Protein AF-A0A926ALF5-F1 (afdb_monomer)

Mean predicted aligned error: 5.13 Å

Structure (mmCIF, N/CA/C/O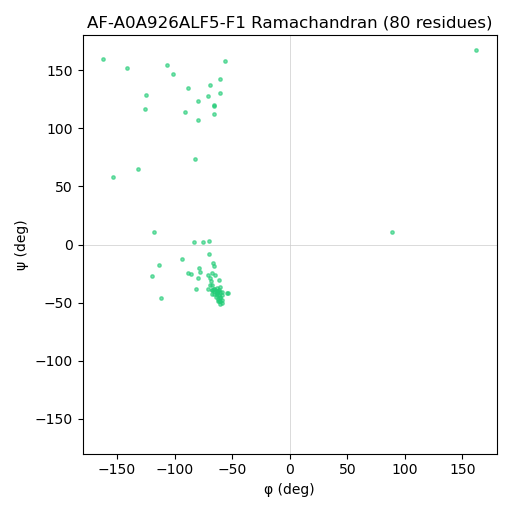 backbone):
data_AF-A0A926ALF5-F1
#
_entry.id   AF-A0A926ALF5-F1
#
loop_
_atom_site.group_PDB
_atom_site.id
_atom_site.type_symbol
_atom_site.label_atom_id
_atom_site.label_alt_id
_atom_site.label_comp_id
_atom_site.label_asym_id
_atom_site.label_entity_id
_atom_site.label_seq_id
_atom_site.pdbx_PDB_ins_code
_atom_site.Cartn_x
_atom_site.Cartn_y
_atom_site.Cartn_z
_atom_site.occupancy
_atom_site.B_iso_or_equiv
_atom_site.auth_seq_id
_atom_site.auth_comp_id
_atom_site.auth_asym_id
_atom_site.auth_atom_id
_atom_site.pdbx_PDB_model_num
ATOM 1 N N . MET A 1 1 ? -17.750 12.735 6.892 1.00 52.75 1 MET A N 1
ATOM 2 C CA . MET A 1 1 ? -16.313 13.010 7.118 1.00 52.75 1 MET A CA 1
ATOM 3 C C . MET A 1 1 ? -15.542 12.404 5.957 1.00 52.75 1 MET A C 1
ATOM 5 O O . MET A 1 1 ? -15.757 11.235 5.682 1.00 52.75 1 MET A O 1
ATOM 9 N N . LEU A 1 2 ? -14.733 13.189 5.238 1.00 71.62 2 LEU A N 1
ATOM 10 C CA . LEU A 1 2 ? -13.972 12.715 4.065 1.00 71.62 2 LEU A CA 1
ATOM 11 C C . LEU A 1 2 ? -12.707 11.924 4.453 1.00 71.62 2 LEU A C 1
ATOM 13 O O . LEU A 1 2 ? -12.225 11.129 3.657 1.00 71.62 2 LEU A O 1
ATOM 17 N N . PHE A 1 3 ? -12.212 12.100 5.686 1.00 73.50 3 PHE A N 1
ATOM 18 C CA . PHE A 1 3 ? -11.040 11.404 6.215 1.00 73.50 3 PHE A CA 1
ATOM 19 C C . PHE A 1 3 ? -11.386 10.701 7.534 1.00 73.50 3 PHE A C 1
ATOM 21 O O . PHE A 1 3 ? -11.754 11.383 8.496 1.00 73.50 3 PHE A O 1
ATOM 28 N N . PRO A 1 4 ? -11.308 9.360 7.602 1.00 74.69 4 PRO A N 1
ATOM 29 C CA . PRO A 1 4 ? -11.399 8.643 8.865 1.00 74.69 4 PRO A CA 1
ATOM 30 C C . PRO A 1 4 ? -10.136 8.924 9.690 1.00 74.69 4 PRO A C 1
ATOM 32 O O . PRO A 1 4 ? -9.035 8.942 9.147 1.00 74.69 4 PRO A O 1
ATOM 35 N N . ILE A 1 5 ? -10.297 9.163 10.994 1.00 78.50 5 ILE A N 1
ATOM 36 C CA . ILE A 1 5 ? -9.181 9.448 11.922 1.00 78.50 5 ILE A CA 1
ATOM 37 C C . ILE A 1 5 ? -9.115 8.397 13.043 1.00 78.50 5 ILE A C 1
ATOM 39 O O . ILE A 1 5 ? -8.043 8.135 13.585 1.00 78.50 5 ILE A O 1
ATOM 43 N N . ARG A 1 6 ? -10.249 7.773 13.394 1.00 78.69 6 ARG A N 1
ATOM 44 C CA . ARG A 1 6 ? -10.358 6.772 14.464 1.00 78.69 6 ARG A CA 1
ATOM 45 C C . ARG A 1 6 ? -11.647 5.944 14.329 1.00 78.69 6 ARG A C 1
ATOM 47 O O . ARG A 1 6 ? -12.592 6.406 13.692 1.00 78.69 6 ARG A O 1
ATOM 54 N N . THR A 1 7 ? -11.679 4.760 14.944 1.00 82.38 7 THR A N 1
ATOM 55 C CA . THR A 1 7 ? -12.876 3.926 15.163 1.00 82.38 7 THR A CA 1
ATOM 56 C C . THR A 1 7 ? -13.330 3.947 16.630 1.00 82.38 7 THR A C 1
ATOM 58 O O . THR A 1 7 ? -12.523 4.141 17.542 1.00 82.38 7 THR A O 1
ATOM 61 N N . ASP A 1 8 ? -14.620 3.692 16.863 1.00 83.06 8 ASP A N 1
ATOM 62 C CA . ASP A 1 8 ? -15.210 3.574 18.211 1.00 83.06 8 ASP A CA 1
ATOM 63 C C . ASP A 1 8 ? -15.022 2.174 18.834 1.00 83.06 8 ASP A C 1
ATOM 65 O O . ASP A 1 8 ? -15.490 1.898 19.939 1.00 83.06 8 ASP A O 1
ATOM 69 N N . VAL A 1 9 ? -14.326 1.273 18.134 1.00 78.25 9 VAL A N 1
ATOM 70 C CA . VAL A 1 9 ? -14.049 -0.090 18.599 1.00 78.25 9 VAL A CA 1
ATOM 71 C C . VAL A 1 9 ? -12.873 -0.060 19.586 1.00 78.25 9 VAL A C 1
ATOM 73 O O . VAL A 1 9 ? -11.789 0.419 19.241 1.00 78.25 9 VAL A O 1
ATOM 76 N N . PRO A 1 10 ? -13.037 -0.561 20.826 1.00 74.81 10 PRO A N 1
ATOM 77 C CA . PRO A 1 10 ? -11.940 -0.611 21.781 1.00 74.81 10 PRO A CA 1
ATOM 78 C C . PRO A 1 10 ? -10.913 -1.675 21.375 1.00 74.81 10 PRO A C 1
ATOM 80 O O . PRO A 1 10 ? -11.239 -2.850 21.204 1.00 74.81 10 PRO A O 1
ATOM 83 N N . LEU A 1 11 ? -9.646 -1.269 21.300 1.00 75.62 11 LEU A N 1
ATOM 84 C CA . LEU A 1 11 ? -8.502 -2.159 21.113 1.00 75.62 11 LEU A CA 1
ATOM 85 C C . LEU A 1 11 ? -8.335 -3.076 22.333 1.00 75.62 11 LEU A C 1
ATOM 87 O O . LEU A 1 11 ? -7.988 -2.614 23.419 1.00 75.62 11 LEU A O 1
ATOM 91 N N . ARG A 1 12 ?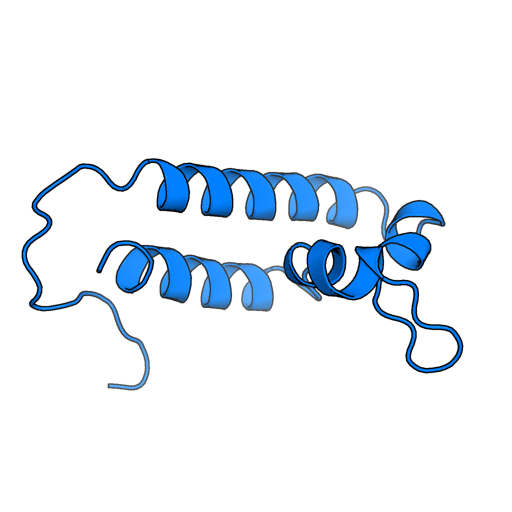 -8.573 -4.380 22.154 1.00 78.75 12 ARG A N 1
ATOM 92 C CA . ARG A 1 12 ? -8.406 -5.394 23.218 1.00 78.75 12 ARG A CA 1
ATOM 93 C C . ARG A 1 12 ? -6.991 -5.967 23.296 1.00 78.75 12 ARG A C 1
ATOM 95 O O . ARG A 1 12 ? -6.591 -6.451 24.348 1.00 78.75 12 ARG A O 1
ATOM 102 N N . ILE A 1 13 ? -6.250 -5.917 22.191 1.00 81.69 13 ILE A N 1
ATOM 103 C CA . ILE A 1 13 ? -4.881 -6.422 22.054 1.00 81.69 13 ILE A CA 1
ATOM 104 C C . ILE A 1 13 ? -4.063 -5.470 21.184 1.00 81.69 13 ILE A C 1
ATOM 106 O O . ILE A 1 13 ? -4.603 -4.797 20.306 1.00 81.69 13 ILE A O 1
ATOM 110 N N . THR A 1 14 ? -2.751 -5.419 21.407 1.00 83.50 14 THR A N 1
ATOM 111 C CA . THR A 1 14 ? -1.835 -4.706 20.510 1.00 83.50 14 THR A CA 1
ATOM 112 C C . THR A 1 14 ? -1.809 -5.408 19.145 1.00 83.50 14 THR A C 1
ATOM 114 O O . THR A 1 14 ? -1.443 -6.586 19.084 1.00 83.50 14 THR A O 1
ATOM 117 N N . PRO A 1 15 ? -2.169 -4.732 18.039 1.00 90.12 15 PRO A N 1
ATOM 118 C CA . PRO A 1 15 ? -2.342 -5.371 16.738 1.00 90.12 15 PRO A CA 1
ATOM 119 C C . PRO A 1 15 ? -0.991 -5.540 16.028 1.00 90.12 15 PRO A C 1
ATOM 121 O O . PRO A 1 15 ? -0.673 -4.821 15.083 1.00 90.12 15 PRO A O 1
ATOM 124 N N . TRP A 1 16 ? -0.163 -6.479 16.491 1.00 91.69 16 TRP A N 1
ATOM 125 C CA . TRP A 1 16 ? 1.199 -6.693 15.979 1.00 91.69 16 TRP A CA 1
ATOM 126 C C . TRP A 1 16 ? 1.262 -6.888 14.462 1.00 91.69 16 TRP A C 1
ATOM 128 O O . TRP A 1 16 ? 2.124 -6.308 13.807 1.00 91.69 16 TRP A O 1
ATOM 138 N N . MET A 1 17 ? 0.320 -7.648 13.895 1.00 91.88 17 MET A N 1
ATOM 139 C CA . MET A 1 17 ? 0.251 -7.874 12.449 1.00 91.88 17 MET A CA 1
ATOM 140 C C . MET A 1 17 ? -0.002 -6.572 11.683 1.00 91.88 17 MET A C 1
ATOM 142 O O . MET A 1 17 ? 0.596 -6.352 10.636 1.00 91.88 17 MET A O 1
ATOM 146 N N . ASN A 1 18 ? -0.831 -5.679 12.230 1.00 93.81 18 ASN A N 1
ATOM 147 C CA . ASN A 1 18 ? -1.123 -4.392 11.610 1.00 93.81 18 ASN A CA 1
ATOM 148 C C . ASN A 1 18 ? 0.146 -3.540 11.497 1.00 93.81 18 ASN A C 1
ATOM 150 O O . ASN A 1 18 ? 0.489 -3.052 10.424 1.00 93.81 18 ASN A O 1
ATOM 154 N N . TRP A 1 19 ? 0.900 -3.441 12.593 1.00 93.50 19 TRP A N 1
ATOM 155 C CA . TRP A 1 19 ? 2.181 -2.736 12.610 1.00 93.50 19 TRP A CA 1
ATOM 156 C C . TRP A 1 19 ? 3.217 -3.379 11.686 1.00 93.50 19 TRP A C 1
ATOM 158 O O . TRP A 1 19 ? 3.929 -2.662 10.985 1.00 93.50 19 TRP A O 1
ATOM 168 N N . ALA A 1 20 ? 3.277 -4.713 11.638 1.00 95.69 20 ALA A N 1
ATOM 169 C CA . ALA A 1 20 ? 4.175 -5.436 10.742 1.00 95.69 20 ALA A CA 1
ATOM 170 C C . ALA A 1 20 ? 3.848 -5.169 9.264 1.00 95.69 20 ALA A C 1
ATOM 172 O O . ALA A 1 20 ? 4.753 -4.906 8.474 1.00 95.69 20 ALA A O 1
ATOM 173 N N . LEU A 1 21 ? 2.563 -5.177 8.897 1.00 96.19 21 LEU A N 1
ATOM 174 C CA . LEU A 1 21 ? 2.117 -4.864 7.541 1.00 96.19 21 LEU A CA 1
ATOM 175 C C . LEU A 1 21 ? 2.396 -3.403 7.179 1.00 96.19 21 LEU A C 1
ATOM 177 O O . LEU A 1 21 ? 2.876 -3.144 6.077 1.00 96.19 21 LEU A O 1
ATOM 181 N N . ILE A 1 22 ? 2.153 -2.455 8.089 1.00 96.69 22 ILE A N 1
ATOM 182 C CA . ILE A 1 22 ? 2.490 -1.041 7.868 1.00 96.69 22 ILE A CA 1
ATOM 183 C C . ILE A 1 22 ? 3.994 -0.892 7.617 1.00 96.69 22 ILE A C 1
ATOM 185 O O . ILE A 1 22 ? 4.398 -0.304 6.614 1.00 96.69 22 ILE A O 1
ATOM 189 N N . LEU A 1 23 ? 4.827 -1.470 8.488 1.00 97.25 23 LEU A N 1
ATOM 190 C CA . LEU A 1 23 ? 6.281 -1.417 8.354 1.00 97.25 23 LEU A CA 1
ATOM 191 C C . LEU A 1 23 ? 6.742 -2.019 7.022 1.00 97.25 23 LEU A C 1
ATOM 193 O O . LEU A 1 23 ? 7.526 -1.397 6.309 1.00 97.25 23 LEU A O 1
ATOM 197 N N . LEU A 1 24 ? 6.231 -3.199 6.663 1.00 97.06 24 LEU A N 1
ATOM 198 C CA . LEU A 1 24 ? 6.593 -3.883 5.424 1.00 97.06 24 LEU A CA 1
ATOM 199 C C . LEU A 1 24 ? 6.229 -3.053 4.185 1.00 97.06 24 LEU A C 1
ATOM 201 O O . LEU A 1 24 ? 7.055 -2.917 3.286 1.00 97.06 24 LEU A O 1
ATOM 205 N N . ASN A 1 25 ? 5.039 -2.449 4.151 1.00 97.31 25 ASN A N 1
ATOM 206 C CA . ASN A 1 25 ? 4.620 -1.580 3.048 1.00 97.31 25 ASN A CA 1
ATOM 207 C C . ASN A 1 25 ? 5.503 -0.333 2.918 1.00 97.31 25 ASN A C 1
ATOM 209 O O . ASN A 1 25 ? 5.894 0.036 1.809 1.00 97.31 25 ASN A O 1
ATOM 213 N N . VAL A 1 26 ? 5.870 0.290 4.042 1.00 97.12 26 VAL A N 1
ATOM 214 C CA . VAL A 1 26 ? 6.778 1.446 4.050 1.00 97.12 26 VAL A CA 1
ATOM 215 C C . VAL A 1 26 ? 8.171 1.055 3.549 1.00 97.12 26 VAL A C 1
ATOM 217 O O . VAL A 1 26 ? 8.729 1.756 2.707 1.00 97.12 26 VAL A O 1
ATOM 220 N N . LEU A 1 27 ? 8.721 -0.075 4.004 1.00 96.25 27 LEU A N 1
ATOM 221 C CA . LEU A 1 27 ? 10.024 -0.565 3.543 1.00 96.25 27 LEU A CA 1
ATOM 222 C C . LEU A 1 27 ? 10.014 -0.879 2.043 1.00 96.25 27 LEU A C 1
ATOM 224 O O . LEU A 1 27 ? 10.905 -0.431 1.321 1.00 96.25 27 LEU A O 1
ATOM 228 N N . MET A 1 28 ? 8.987 -1.585 1.563 1.00 94.88 28 MET A N 1
ATOM 229 C CA . MET A 1 28 ? 8.829 -1.884 0.138 1.00 94.88 28 MET A CA 1
ATOM 230 C C . MET A 1 28 ? 8.742 -0.607 -0.697 1.00 94.88 28 MET A C 1
ATOM 232 O O . MET A 1 28 ? 9.388 -0.519 -1.741 1.00 94.88 28 MET A O 1
ATOM 236 N N . PHE A 1 29 ? 8.024 0.413 -0.220 1.00 95.31 29 PHE A N 1
ATOM 237 C CA . PHE A 1 29 ? 7.953 1.700 -0.903 1.00 95.31 29 PHE A CA 1
ATOM 238 C C . PHE A 1 29 ? 9.296 2.438 -0.929 1.00 95.31 29 PHE A C 1
ATOM 240 O O . PHE A 1 29 ? 9.649 2.997 -1.964 1.00 95.31 29 PHE A O 1
ATOM 247 N N . ILE A 1 30 ? 10.077 2.419 0.157 1.00 94.88 30 ILE A N 1
ATOM 248 C CA . ILE A 1 30 ? 11.418 3.032 0.182 1.00 94.88 30 ILE A CA 1
ATOM 249 C C . ILE A 1 30 ? 12.322 2.371 -0.865 1.00 94.88 30 ILE A C 1
ATOM 251 O O . ILE A 1 30 ? 12.936 3.068 -1.680 1.00 94.88 30 ILE A O 1
ATOM 255 N N . VAL A 1 31 ? 12.350 1.035 -0.895 1.00 93.50 31 VAL A N 1
ATOM 256 C CA . VAL A 1 31 ? 13.131 0.269 -1.879 1.00 93.50 31 VAL A CA 1
ATOM 257 C C . VAL A 1 31 ? 12.663 0.590 -3.304 1.00 93.50 31 VAL A C 1
ATOM 259 O O . VAL A 1 31 ? 13.480 0.920 -4.161 1.00 93.50 31 VAL A O 1
ATOM 262 N N . GLN A 1 32 ? 11.349 0.603 -3.543 1.00 92.94 32 GLN A N 1
ATOM 263 C CA . GLN A 1 32 ? 10.754 0.951 -4.839 1.00 92.94 32 GLN A CA 1
ATOM 264 C C . GLN A 1 32 ? 11.071 2.391 -5.272 1.00 92.94 32 GLN A C 1
ATOM 266 O O . GLN A 1 32 ? 11.330 2.646 -6.446 1.00 92.94 32 GLN A O 1
ATOM 271 N N . SER A 1 33 ? 11.052 3.345 -4.338 1.00 91.81 33 SER A N 1
ATOM 272 C CA . SER A 1 33 ? 11.282 4.768 -4.621 1.00 91.81 33 SER A CA 1
ATOM 273 C C . SER A 1 33 ? 12.733 5.080 -4.987 1.00 91.81 33 SER A C 1
ATOM 275 O O . SER A 1 33 ? 12.984 6.037 -5.722 1.00 91.81 33 SER A O 1
ATOM 277 N N . THR A 1 34 ? 13.664 4.247 -4.512 1.00 90.81 34 THR A N 1
ATOM 278 C CA . THR A 1 34 ? 15.102 4.354 -4.793 1.00 90.81 34 THR A CA 1
ATOM 279 C C . THR A 1 34 ? 15.457 3.783 -6.168 1.00 90.81 34 THR A C 1
ATOM 281 O O . THR A 1 34 ? 16.402 4.247 -6.798 1.00 90.81 34 THR A O 1
ATOM 284 N N . ASP A 1 35 ? 14.687 2.808 -6.657 1.00 87.44 35 ASP A N 1
ATOM 285 C CA . ASP A 1 35 ? 14.951 2.086 -7.906 1.00 87.44 35 ASP A CA 1
ATOM 286 C C . ASP A 1 35 ? 13.687 2.014 -8.782 1.00 87.44 35 ASP A C 1
ATOM 288 O O . ASP A 1 35 ? 13.077 0.963 -9.013 1.00 87.44 35 ASP A O 1
ATOM 292 N N . GLN A 1 36 ? 13.245 3.190 -9.234 1.00 79.06 36 GLN A N 1
ATOM 293 C CA . GLN A 1 36 ? 12.008 3.333 -9.996 1.00 79.06 36 GLN A CA 1
ATOM 294 C C . GLN A 1 36 ? 12.109 2.633 -11.360 1.00 79.06 36 GLN A C 1
ATOM 296 O O . GLN A 1 36 ? 12.900 3.011 -12.220 1.00 79.06 36 GLN A O 1
ATOM 301 N N . GLY A 1 37 ? 11.242 1.641 -11.594 1.00 73.38 37 GLY A N 1
ATOM 302 C CA . GLY A 1 37 ? 11.101 0.980 -12.900 1.00 73.38 37 GLY A CA 1
ATOM 303 C C . GLY A 1 37 ? 12.019 -0.223 -13.132 1.00 73.38 37 GLY A C 1
ATOM 304 O O . GLY A 1 37 ? 12.076 -0.733 -14.261 1.00 73.38 37 GLY A O 1
ATOM 305 N N . SER A 1 38 ? 12.680 -0.689 -12.074 1.00 85.38 38 SER A N 1
ATOM 306 C CA . SER A 1 38 ? 13.537 -1.870 -12.043 1.00 85.38 38 SER A CA 1
ATOM 307 C C . SER A 1 38 ? 12.852 -3.163 -12.498 1.00 85.38 38 SER A C 1
ATOM 309 O O . SER A 1 38 ? 11.626 -3.314 -12.447 1.00 85.38 38 SER A O 1
ATOM 311 N N . ALA A 1 39 ? 13.658 -4.145 -12.915 1.00 86.94 39 ALA A N 1
ATOM 312 C CA . ALA A 1 39 ? 13.157 -5.459 -13.319 1.00 86.94 39 ALA A CA 1
ATOM 313 C C . ALA A 1 39 ? 12.410 -6.173 -12.178 1.00 86.94 39 ALA A C 1
ATOM 315 O O . ALA A 1 39 ? 11.388 -6.807 -12.428 1.00 86.94 39 ALA A O 1
ATOM 316 N N . TRP A 1 40 ? 12.870 -6.019 -10.931 1.00 88.12 40 TRP A N 1
ATOM 317 C CA . TRP A 1 40 ? 12.233 -6.633 -9.763 1.00 88.12 40 TRP A CA 1
ATOM 318 C C . TRP A 1 40 ? 10.865 -6.010 -9.450 1.00 88.12 40 TRP A C 1
ATOM 320 O O . TRP A 1 40 ? 9.935 -6.719 -9.079 1.00 88.12 40 TRP A O 1
ATOM 330 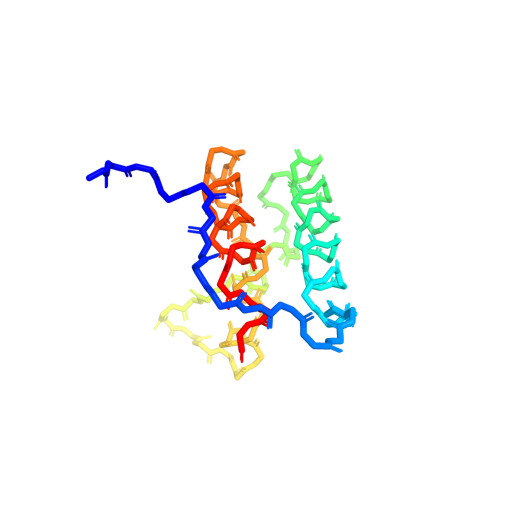N N . THR A 1 41 ? 10.681 -4.704 -9.665 1.00 89.25 41 THR A N 1
ATOM 331 C CA . THR A 1 41 ? 9.359 -4.084 -9.475 1.00 89.25 41 THR A CA 1
ATOM 332 C C . THR A 1 41 ? 8.362 -4.629 -10.501 1.00 89.25 41 THR A C 1
ATOM 334 O O . THR A 1 41 ? 7.208 -4.902 -10.173 1.00 89.25 41 THR A O 1
ATOM 337 N N . ARG A 1 42 ? 8.812 -4.846 -11.746 1.00 86.69 42 ARG A N 1
ATOM 338 C CA . ARG A 1 42 ? 7.974 -5.395 -12.827 1.00 86.69 42 ARG A CA 1
ATOM 339 C C . ARG A 1 42 ? 7.589 -6.855 -12.604 1.00 86.69 42 ARG A C 1
ATOM 341 O O . ARG A 1 42 ? 6.506 -7.244 -13.024 1.00 86.69 42 ARG A O 1
ATOM 348 N N . THR A 1 43 ? 8.435 -7.658 -11.956 1.00 89.62 43 THR A N 1
ATOM 349 C CA . THR A 1 43 ? 8.076 -9.048 -11.636 1.00 89.62 43 THR A CA 1
ATOM 350 C C . THR A 1 43 ? 7.013 -9.114 -10.544 1.00 89.62 43 THR A C 1
ATOM 352 O O . THR A 1 43 ? 6.105 -9.932 -10.649 1.00 89.62 43 THR A O 1
ATOM 355 N N . LEU A 1 44 ? 7.082 -8.238 -9.535 1.00 92.19 44 LEU A N 1
ATOM 356 C CA . LEU A 1 44 ? 6.128 -8.197 -8.417 1.00 92.19 44 LEU A CA 1
ATOM 357 C C . LEU A 1 44 ? 4.789 -7.520 -8.761 1.00 92.19 44 LEU A C 1
ATOM 359 O O . LEU A 1 44 ? 3.784 -7.791 -8.100 1.00 92.19 44 LEU A O 1
ATOM 363 N N . HIS A 1 45 ? 4.781 -6.651 -9.773 1.00 92.88 45 HIS A N 1
ATOM 364 C CA . HIS A 1 45 ? 3.590 -6.037 -10.364 1.00 92.88 45 HIS A CA 1
ATOM 365 C C . HIS A 1 45 ? 2.648 -7.107 -10.934 1.00 92.88 45 HIS A C 1
ATOM 367 O O . HIS A 1 45 ? 3.100 -8.077 -11.535 1.00 92.88 45 HIS A O 1
ATOM 373 N N . LEU A 1 46 ? 1.334 -6.915 -10.795 1.00 92.56 46 LEU A N 1
ATOM 374 C CA . LEU A 1 46 ? 0.338 -7.793 -11.409 1.00 92.56 46 LEU A CA 1
ATOM 375 C C . LEU A 1 46 ? 0.150 -7.448 -12.890 1.00 92.56 46 LEU A C 1
ATOM 377 O O . LEU A 1 46 ? -0.463 -6.431 -13.211 1.00 92.56 46 LEU A O 1
ATOM 381 N N . ASP A 1 47 ? 0.656 -8.314 -13.774 1.00 92.44 47 ASP A N 1
ATOM 382 C CA . ASP A 1 47 ? 0.500 -8.168 -15.224 1.00 92.44 47 ASP A CA 1
ATOM 383 C C . ASP A 1 47 ? -0.764 -8.910 -15.703 1.00 92.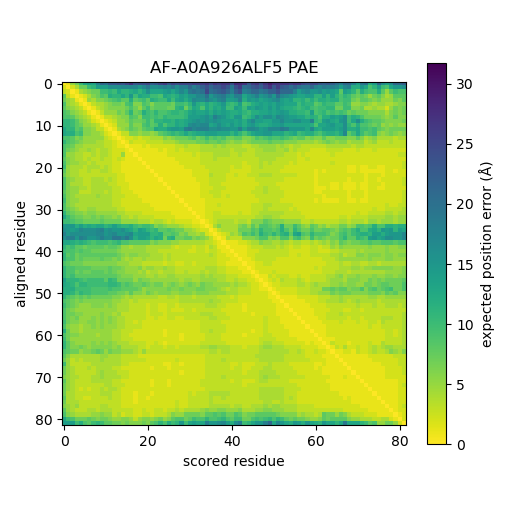44 47 ASP A C 1
ATOM 385 O O . ASP A 1 47 ? -0.807 -10.144 -15.658 1.00 92.44 47 ASP A O 1
ATOM 389 N N . PRO A 1 48 ? -1.791 -8.204 -16.211 1.00 89.88 48 PRO A N 1
ATOM 390 C CA . PRO A 1 48 ? -3.022 -8.831 -16.686 1.00 89.88 48 PRO A CA 1
ATOM 391 C C . PRO A 1 48 ? -2.832 -9.704 -17.937 1.00 89.88 48 PRO A C 1
ATOM 393 O O . PRO A 1 48 ? -3.710 -10.504 -18.254 1.00 89.88 48 PRO A O 1
ATOM 396 N N . ARG A 1 49 ? -1.715 -9.576 -18.664 1.00 93.06 49 ARG A N 1
ATOM 397 C CA . ARG A 1 49 ? -1.438 -10.363 -19.880 1.00 93.06 49 ARG A CA 1
ATOM 398 C C . ARG A 1 49 ? -0.797 -11.718 -19.581 1.00 93.06 49 ARG A C 1
ATOM 400 O O . ARG A 1 49 ? -0.914 -12.629 -20.395 1.00 93.06 49 ARG A O 1
ATOM 407 N N . ASN A 1 50 ? -0.110 -11.856 -18.446 1.00 93.06 50 ASN A N 1
ATOM 408 C CA . ASN A 1 50 ? 0.584 -13.086 -18.047 1.00 93.06 50 ASN A CA 1
ATOM 409 C C . ASN A 1 50 ? 0.698 -13.188 -16.519 1.00 93.06 50 ASN A C 1
ATOM 411 O O . ASN A 1 50 ? 1.799 -13.267 -15.963 1.00 93.06 50 ASN A O 1
ATOM 415 N N . ALA A 1 51 ? -0.450 -13.174 -15.846 1.00 92.38 51 ALA A N 1
ATOM 416 C CA . ALA A 1 51 ? -0.510 -13.165 -14.394 1.00 92.38 51 ALA A CA 1
ATOM 417 C C . ALA A 1 51 ? 0.158 -14.412 -13.795 1.00 92.38 51 ALA A C 1
ATOM 419 O O . ALA A 1 51 ? -0.123 -15.553 -14.180 1.00 92.38 51 ALA A O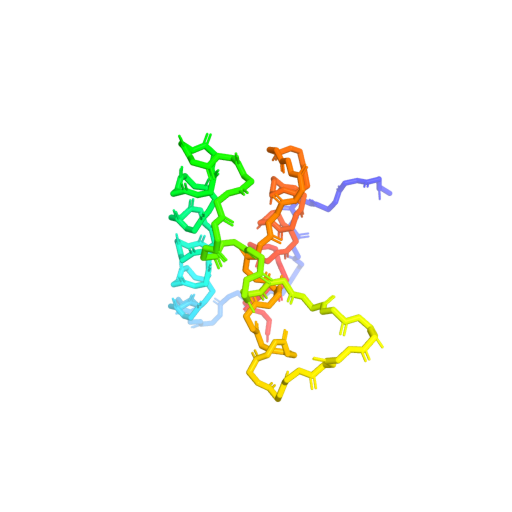 1
ATOM 420 N N . LYS A 1 52 ? 1.039 -14.197 -12.819 1.00 94.56 52 LYS A N 1
ATOM 421 C CA . LYS A 1 52 ? 1.612 -15.266 -11.993 1.00 94.56 52 LYS A CA 1
ATOM 422 C C . LYS A 1 52 ? 0.907 -15.311 -10.644 1.00 94.56 52 LYS A C 1
ATOM 424 O O . LYS A 1 52 ? 0.546 -14.278 -10.099 1.00 94.56 52 LYS A O 1
ATOM 429 N N . LEU A 1 53 ? 0.767 -16.505 -10.064 1.00 94.12 53 LEU A N 1
ATOM 430 C CA . LEU A 1 53 ? 0.058 -16.688 -8.788 1.00 94.12 53 LEU A CA 1
ATOM 431 C C . LEU A 1 53 ? 0.600 -15.793 -7.665 1.00 94.12 53 LEU A C 1
ATOM 433 O O . LEU A 1 53 ? -0.177 -15.190 -6.934 1.00 94.12 53 LEU A O 1
ATOM 437 N N . TYR A 1 54 ? 1.922 -15.646 -7.563 1.00 94.06 54 TYR A N 1
ATOM 438 C CA . TYR A 1 54 ? 2.530 -14.797 -6.536 1.00 94.06 54 TYR A CA 1
ATOM 439 C C . TYR A 1 54 ? 2.178 -13.311 -6.704 1.00 94.06 54 TYR A C 1
ATOM 441 O O . TYR A 1 54 ? 2.128 -12.587 -5.712 1.00 94.06 54 TYR A O 1
ATOM 449 N N . GLN A 1 55 ? 1.872 -12.859 -7.926 1.00 95.31 55 GLN A N 1
ATOM 450 C CA . GLN A 1 55 ? 1.539 -11.463 -8.199 1.00 95.31 55 GLN A CA 1
ATOM 451 C C . GLN A 1 55 ? 0.221 -11.041 -7.566 1.00 95.31 55 GLN A C 1
ATOM 453 O O . GLN A 1 55 ? 0.088 -9.870 -7.253 1.00 95.31 55 GLN A O 1
ATOM 458 N N . TYR A 1 56 ? -0.705 -11.969 -7.299 1.00 94.00 56 TYR A N 1
ATOM 459 C CA . TYR A 1 56 ? -1.937 -11.700 -6.543 1.00 94.00 56 TYR A CA 1
ATOM 460 C C . TYR A 1 56 ? -1.697 -11.432 -5.055 1.00 94.00 56 TYR A C 1
ATOM 462 O O . TYR A 1 56 ? -2.617 -11.055 -4.340 1.00 94.00 56 TYR A O 1
ATOM 470 N N . PHE A 1 57 ? -0.473 -11.624 -4.574 1.00 95.06 57 PHE A N 1
ATOM 471 C CA . PHE A 1 57 ? -0.085 -11.257 -3.220 1.00 95.06 57 PHE A CA 1
ATOM 472 C C . PHE A 1 57 ? 0.905 -10.093 -3.232 1.00 95.06 57 PHE A C 1
ATOM 474 O O . PHE A 1 57 ? 0.730 -9.115 -2.510 1.00 95.06 57 PHE A O 1
ATOM 481 N N . THR A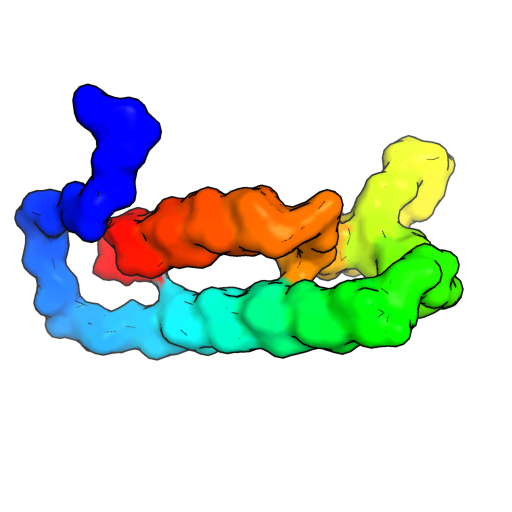 1 58 ? 1.927 -10.156 -4.088 1.00 94.69 58 THR A N 1
ATOM 482 C CA . THR A 1 58 ? 3.018 -9.173 -4.084 1.00 94.69 58 THR A CA 1
ATOM 483 C C . THR A 1 58 ? 2.582 -7.788 -4.551 1.00 94.69 58 THR A C 1
ATOM 485 O O . THR A 1 58 ? 3.139 -6.799 -4.077 1.00 94.69 58 THR A O 1
ATOM 488 N N . TYR A 1 59 ? 1.570 -7.692 -5.423 1.00 93.75 59 TYR A N 1
ATOM 489 C CA . TYR A 1 59 ? 1.095 -6.399 -5.923 1.00 93.75 59 TYR A CA 1
ATOM 490 C C . TYR A 1 59 ? 0.560 -5.484 -4.817 1.00 93.75 59 TYR A C 1
ATOM 492 O O . TYR A 1 59 ? 0.688 -4.269 -4.932 1.00 93.75 59 TYR A O 1
ATOM 500 N N . ALA A 1 60 ? 0.003 -6.055 -3.742 1.00 95.12 60 ALA A N 1
ATOM 501 C CA . ALA A 1 60 ? -0.582 -5.301 -2.637 1.00 95.12 60 ALA A CA 1
ATOM 502 C C . ALA A 1 60 ? 0.457 -4.479 -1.852 1.00 95.12 60 ALA A C 1
ATOM 504 O O . ALA A 1 60 ? 0.089 -3.543 -1.150 1.00 95.12 60 ALA A O 1
ATOM 505 N N . PHE A 1 61 ? 1.747 -4.809 -1.988 1.00 95.81 61 PHE A N 1
ATOM 506 C CA . PHE A 1 61 ? 2.846 -4.105 -1.324 1.00 95.81 61 PHE A CA 1
ATOM 507 C C . PHE A 1 61 ? 3.473 -3.001 -2.186 1.00 95.81 61 PHE A C 1
ATOM 509 O O . PHE A 1 61 ? 4.243 -2.178 -1.685 1.00 95.81 61 PHE A O 1
ATOM 516 N N . LEU A 1 62 ? 3.149 -2.959 -3.481 1.00 94.44 62 LEU A N 1
ATOM 517 C CA . LEU A 1 62 ? 3.649 -1.944 -4.402 1.00 94.44 62 LEU A CA 1
ATOM 518 C C . LEU A 1 62 ? 2.731 -0.724 -4.397 1.00 94.44 62 LEU A C 1
ATOM 520 O O . LEU A 1 62 ? 1.511 -0.841 -4.506 1.00 94.44 62 LEU A O 1
ATOM 524 N N . HIS A 1 63 ? 3.322 0.467 -4.332 1.00 95.25 63 HIS A N 1
ATOM 525 C CA . HIS A 1 63 ? 2.561 1.711 -4.239 1.00 95.25 63 HIS A CA 1
ATOM 526 C C . HIS A 1 63 ? 2.951 2.676 -5.356 1.00 95.25 63 HIS A C 1
ATOM 528 O O . HIS A 1 63 ? 4.118 2.999 -5.549 1.00 95.25 63 HIS A O 1
ATOM 534 N N . GLY A 1 64 ? 1.953 3.185 -6.082 1.00 91.81 64 GLY A N 1
ATOM 535 C CA . GLY A 1 64 ? 2.136 4.145 -7.182 1.00 91.81 64 GLY A CA 1
ATOM 536 C C . GLY A 1 64 ? 2.572 5.562 -6.775 1.00 91.81 64 GLY A C 1
ATOM 537 O O . GLY A 1 64 ? 2.658 6.430 -7.635 1.00 91.81 64 GLY A O 1
ATOM 538 N N . GLY A 1 65 ? 2.818 5.826 -5.488 1.00 93.38 65 GLY A N 1
ATOM 539 C CA . GLY A 1 65 ? 3.297 7.120 -5.001 1.00 93.38 65 GLY A CA 1
ATOM 540 C C . GLY A 1 65 ? 3.090 7.320 -3.500 1.00 93.38 65 GLY A C 1
ATOM 541 O O . GLY A 1 65 ? 2.339 6.583 -2.860 1.00 93.38 65 GLY A O 1
ATOM 542 N N . ALA A 1 66 ? 3.726 8.357 -2.947 1.00 94.94 66 ALA A N 1
ATOM 543 C CA . ALA A 1 66 ? 3.712 8.633 -1.509 1.00 94.94 66 ALA A CA 1
ATOM 544 C C . ALA A 1 66 ? 2.299 8.907 -0.965 1.00 94.94 66 ALA A C 1
ATOM 546 O O . ALA A 1 66 ? 1.949 8.413 0.101 1.00 94.94 66 ALA A O 1
ATOM 547 N N . MET A 1 67 ? 1.459 9.633 -1.715 1.00 95.06 67 MET A N 1
ATOM 548 C CA . MET A 1 67 ? 0.071 9.892 -1.308 1.00 95.06 67 MET A CA 1
ATOM 549 C C . MET A 1 67 ? -0.769 8.608 -1.281 1.00 95.06 67 MET A C 1
ATOM 551 O O . MET A 1 67 ? -1.573 8.421 -0.373 1.00 95.06 67 MET A O 1
ATOM 555 N N . HIS A 1 68 ? -0.553 7.705 -2.244 1.00 95.06 68 HIS A N 1
ATOM 556 C CA . HIS A 1 68 ? -1.239 6.414 -2.285 1.00 95.06 68 HIS A CA 1
ATOM 557 C C . HIS A 1 68 ? -0.800 5.511 -1.124 1.00 95.06 68 HIS A C 1
ATOM 559 O O . HIS A 1 68 ? -1.637 4.855 -0.511 1.00 95.06 68 HIS A O 1
ATOM 565 N N . LEU A 1 69 ? 0.489 5.510 -0.767 1.00 96.25 69 LEU A N 1
ATOM 566 C CA . LEU A 1 69 ? 0.963 4.842 0.447 1.00 96.25 69 LEU A CA 1
ATOM 567 C C . LEU A 1 69 ? 0.309 5.444 1.695 1.00 96.25 69 LEU A C 1
ATOM 569 O O . LEU A 1 69 ? -0.254 4.710 2.501 1.00 96.25 69 LEU A O 1
ATOM 573 N N . ALA A 1 70 ? 0.342 6.768 1.845 1.00 95.56 70 ALA A N 1
ATOM 574 C CA . ALA A 1 70 ? -0.178 7.444 3.029 1.00 95.56 70 ALA A CA 1
ATOM 575 C C . ALA A 1 70 ? -1.668 7.150 3.262 1.00 95.56 70 ALA A C 1
ATOM 577 O O . ALA A 1 70 ? -2.060 6.847 4.390 1.00 95.56 70 ALA A O 1
ATOM 578 N N . SER A 1 71 ? -2.492 7.175 2.209 1.00 93.94 71 SER A N 1
ATOM 579 C CA . SER A 1 71 ? -3.919 6.864 2.332 1.00 93.94 71 SER A CA 1
ATOM 580 C C . SER A 1 71 ? -4.182 5.394 2.682 1.00 93.94 71 SER A C 1
ATOM 582 O O . SER A 1 71 ? -5.042 5.125 3.522 1.00 93.94 71 SER A O 1
ATOM 584 N N . ASN A 1 72 ? -3.421 4.444 2.122 1.00 95.44 72 ASN A N 1
ATOM 585 C CA . ASN A 1 72 ? -3.534 3.024 2.482 1.00 95.44 72 ASN A CA 1
ATOM 586 C C . ASN A 1 72 ? -3.064 2.751 3.914 1.00 95.44 72 ASN A C 1
ATOM 588 O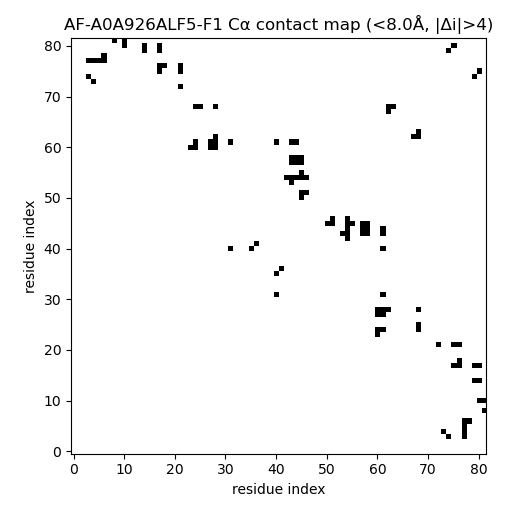 O . ASN A 1 72 ? -3.725 2.019 4.647 1.00 95.44 72 ASN A O 1
ATOM 592 N N . MET A 1 73 ? -1.950 3.351 4.338 1.00 96.12 73 MET A N 1
ATOM 593 C CA . MET A 1 73 ? -1.434 3.163 5.695 1.00 96.12 73 MET A CA 1
ATOM 594 C C . MET A 1 73 ? -2.360 3.790 6.736 1.00 96.12 73 MET A C 1
ATOM 596 O O . MET A 1 73 ? -2.545 3.204 7.798 1.00 96.12 73 MET A O 1
ATOM 600 N N . LEU A 1 74 ? -2.999 4.924 6.425 1.00 93.19 74 LEU A N 1
ATOM 601 C CA . LEU A 1 74 ? -4.045 5.502 7.272 1.00 93.19 74 LEU A CA 1
ATOM 602 C C . LEU A 1 74 ? -5.230 4.538 7.421 1.00 93.19 74 LEU A C 1
ATOM 604 O O . LEU A 1 74 ? -5.700 4.312 8.535 1.00 93.19 74 LEU A O 1
ATOM 608 N N . PHE A 1 75 ? -5.686 3.937 6.319 1.00 92.38 75 PHE A N 1
ATOM 609 C CA . PHE A 1 75 ? -6.762 2.947 6.354 1.00 92.38 75 PHE A CA 1
ATOM 610 C C . PHE A 1 75 ? -6.375 1.723 7.194 1.00 92.38 75 PHE A C 1
ATOM 612 O O . PHE A 1 75 ? -7.116 1.325 8.089 1.00 92.38 75 PHE A O 1
ATOM 619 N N . LEU A 1 76 ? -5.189 1.165 6.961 1.00 92.44 76 LEU A N 1
ATOM 620 C CA . LEU A 1 76 ? -4.676 0.007 7.686 1.00 92.44 76 LEU A CA 1
ATOM 621 C C . LEU A 1 76 ? -4.484 0.314 9.184 1.00 92.44 76 LEU A C 1
ATOM 623 O O . LEU A 1 76 ? -4.898 -0.462 10.041 1.00 92.44 76 LEU A O 1
ATOM 627 N N . TYR A 1 77 ? -3.962 1.491 9.530 1.00 91.31 77 TYR A N 1
ATOM 628 C CA . TYR A 1 77 ? -3.817 1.938 10.917 1.00 91.31 77 TYR A CA 1
ATOM 629 C C . TYR A 1 77 ? -5.161 2.032 11.658 1.00 91.31 77 TYR A C 1
ATOM 631 O O . TYR A 1 77 ? -5.252 1.625 12.816 1.00 91.31 77 TYR A O 1
ATOM 639 N N . ILE A 1 78 ? -6.199 2.539 10.988 1.00 89.19 78 ILE A N 1
ATOM 640 C CA . ILE A 1 78 ? -7.521 2.760 11.589 1.00 89.19 78 ILE A CA 1
ATOM 641 C C . ILE A 1 78 ? -8.360 1.480 11.631 1.00 89.19 78 ILE A C 1
ATOM 643 O O . ILE A 1 78 ? -9.093 1.273 12.595 1.00 89.19 78 ILE A O 1
ATOM 647 N N . PHE A 1 79 ? -8.290 0.649 10.588 1.00 89.00 79 PHE A N 1
ATOM 648 C CA . PHE A 1 79 ? -9.214 -0.472 10.403 1.00 89.00 79 PHE A CA 1
ATOM 649 C C . PHE A 1 79 ? -8.575 -1.856 10.510 1.00 89.00 79 PHE A C 1
ATOM 651 O O . PHE A 1 79 ? -9.299 -2.827 10.713 1.00 89.00 79 PHE A O 1
ATOM 658 N N . GLY A 1 80 ? -7.250 -1.972 10.406 1.00 85.50 80 GLY A N 1
ATOM 659 C CA . GLY A 1 80 ? -6.535 -3.255 10.431 1.00 85.50 80 GLY A CA 1
ATOM 660 C C . GLY A 1 80 ? -6.410 -3.900 11.814 1.00 85.50 80 GLY A C 1
ATOM 661 O O . GLY A 1 80 ? -5.758 -4.931 11.954 1.00 85.50 80 GLY A O 1
ATOM 662 N N . ASN A 1 81 ? -6.988 -3.281 12.843 1.00 81.88 81 ASN A N 1
ATOM 663 C CA . ASN A 1 81 ? -6.939 -3.712 14.238 1.00 81.88 81 ASN A CA 1
ATOM 664 C C . ASN A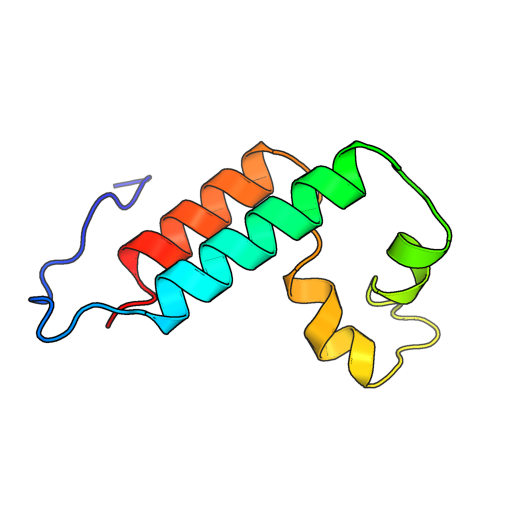 1 81 ? -8.317 -4.053 14.838 1.00 81.88 81 ASN A C 1
ATOM 666 O O . ASN A 1 81 ? -8.408 -4.215 16.058 1.00 81.88 81 ASN A O 1
ATOM 670 N N . ASN A 1 82 ? -9.353 -4.137 13.998 1.00 71.44 82 ASN A N 1
ATOM 671 C CA . ASN A 1 82 ? -10.688 -4.616 14.368 1.00 71.44 82 ASN A CA 1
ATOM 672 C C . ASN A 1 82 ? -10.780 -6.135 14.209 1.00 71.44 82 ASN A C 1
ATOM 674 O O . ASN A 1 82 ? -11.505 -6.748 15.022 1.00 71.44 82 ASN A O 1
#

Secondary structure (DSSP, 8-state):
--S----SS---S--HHHHHHHHHHHHHHHHHHHSTT-HHHHHHS--TTS--TTHHHHGGG--SSHHHHHHHHHHHHHHTT-

Sequence (82 aa):
MLFPIRTDVPLRITPWMNWALILLNVLMFIVQSTDQGSAWTRTLHLDPRNAKLYQYFTYAFLHGGAMHLASNMLFLYIFGNN

Radius of gyration: 14.87 Å; Cα contacts (8 Å, |Δi|>4): 59; chains: 1; bounding box: 31×30×43 Å

Solvent-accessible surface area (backbone atoms only — not comparable to full-atom values): 5106 Å² tot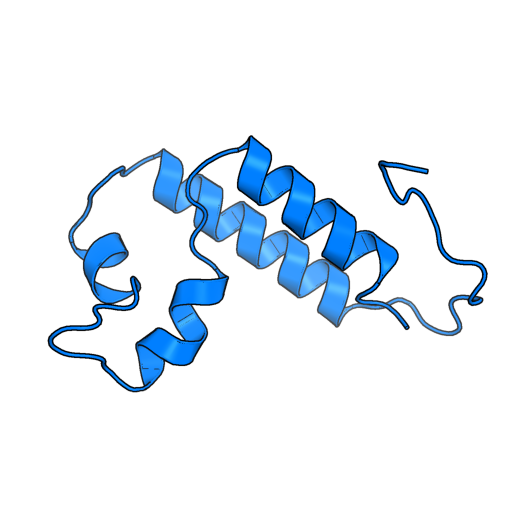al; per-residue (Å²): 127,99,69,89,86,73,65,94,71,80,76,88,64,83,50,60,66,40,55,51,51,48,51,50,36,52,52,45,39,54,57,44,69,75,48,74,86,37,72,69,58,61,64,35,39,68,42,92,90,71,68,51,80,66,19,82,58,47,32,80,44,61,60,98,39,71,69,58,42,52,56,50,48,50,49,42,69,52,58,54,64,119

pLDDT: mean 89.4, std 8.07, range [52.75, 97.31]

Foldseek 3Di:
DVADQADPDDQPDDLVVLVVLLVQLVVLAVVCVVPPPDPVVVVLDADPVDGDPNVVPSNVSDAPDDVRSVRVNSCSVHPVRD